Protein AF-A0A7S7RTU5-F1 (afdb_monomer_lite)

InterPro domains:
  IPR002178 PTS EIIA type-2 domain [PS51094] (1-67)
  IPR016152 Phosphotransferase/anion transporter [G3DSA:3.40.930.10] (1-68)
  IPR016152 Phosphotransferase/anion transporter [SSF55804] (5-66)

Organism: NCBI:txid2779519

Foldseek 3Di:
DDADLFFDDDPPDTHGDDDDDDDDPVCVVVVVVVVVLLCVQVVDPVLVVLLNPDPDPVSNVVSSVVSSVVSVVD

Sequence (74 aa):
MAVGSRPIPWSSQSVSLILLIGINEDSRREFKLLFDVLFRVLRSRANVRQLIRADSYETMVGLLESMVIKASSA

Radius of gyration: 13.26 Å; chains: 1; bounding box: 35×29×26 Å

Secondary structure (DSSP, 8-state):
-B--SSPEEETTEEES-B------GGGHHHHHHHHHHHHHHHT-HHHHHHHTT-SSHHHHHHHHHHHHHHHH--

Structure (mmCIF, N/CA/C/O backbone):
data_AF-A0A7S7RTU5-F1
#
_entry.id   AF-A0A7S7RTU5-F1
#
loop_
_atom_site.group_PDB
_atom_site.id
_atom_site.type_symbol
_atom_site.label_atom_id
_atom_site.label_alt_id
_atom_site.label_comp_id
_atom_site.label_asym_id
_atom_site.label_entity_id
_atom_site.label_seq_id
_atom_site.pdbx_PDB_ins_code
_atom_site.Cartn_x
_atom_site.Cartn_y
_atom_site.Cartn_z
_atom_site.occupancy
_atom_site.B_iso_or_equiv
_atom_site.auth_seq_id
_atom_site.auth_comp_id
_atom_site.auth_asym_id
_atom_site.auth_atom_id
_atom_site.pdbx_PDB_model_num
ATOM 1 N N . MET A 1 1 ? 0.791 2.073 -11.738 1.00 55.12 1 MET A N 1
ATOM 2 C CA . MET A 1 1 ? -0.301 1.637 -10.836 1.00 55.12 1 MET A CA 1
ATOM 3 C C . MET A 1 1 ? -1.622 1.891 -11.540 1.00 55.12 1 MET A C 1
ATOM 5 O O . MET A 1 1 ? -1.726 2.930 -12.176 1.00 55.12 1 MET A O 1
ATOM 9 N N . ALA A 1 2 ? -2.580 0.965 -11.494 1.00 54.91 2 ALA A N 1
ATOM 10 C CA . ALA A 1 2 ? -3.882 1.128 -12.146 1.00 54.91 2 ALA A CA 1
ATOM 11 C C . ALA A 1 2 ? -5.001 0.897 -11.123 1.00 54.91 2 ALA A C 1
ATOM 13 O O . ALA A 1 2 ? -4.967 -0.096 -10.396 1.00 54.91 2 ALA A O 1
ATOM 14 N N . VAL A 1 3 ? -5.973 1.810 -11.064 1.00 59.97 3 VAL A N 1
ATOM 15 C CA . VAL A 1 3 ? -7.163 1.680 -10.210 1.00 59.97 3 VAL A CA 1
ATOM 16 C C . VAL A 1 3 ? -8.348 1.348 -11.098 1.00 59.97 3 VAL A C 1
ATOM 18 O O . VAL A 1 3 ? -8.731 2.139 -11.957 1.00 59.97 3 VAL A O 1
ATOM 21 N N . GLY A 1 4 ? -8.918 0.162 -10.907 1.00 59.94 4 GLY A N 1
ATOM 22 C CA . GLY A 1 4 ? -10.176 -0.197 -11.545 1.00 59.94 4 GLY A CA 1
ATOM 23 C C . GLY A 1 4 ? -11.332 0.507 -10.842 1.00 59.94 4 GLY A C 1
ATOM 24 O O . GLY A 1 4 ? -11.466 0.414 -9.625 1.00 59.94 4 GLY A O 1
ATOM 25 N N . SER A 1 5 ? -12.208 1.163 -11.601 1.00 63.28 5 SER A N 1
ATOM 26 C CA . SER A 1 5 ? -13.451 1.751 -11.078 1.00 63.28 5 SER A CA 1
ATOM 27 C C . SER A 1 5 ? -14.451 0.696 -10.584 1.00 63.28 5 SER A C 1
ATOM 29 O O . SER A 1 5 ? -15.398 1.013 -9.863 1.00 63.28 5 SER A O 1
ATOM 31 N N . ARG A 1 6 ? -14.240 -0.574 -10.948 1.00 73.06 6 ARG A N 1
ATOM 32 C CA . ARG A 1 6 ? -14.964 -1.738 -10.434 1.00 73.06 6 ARG A CA 1
ATOM 33 C C . ARG A 1 6 ? -13.972 -2.847 -10.083 1.00 73.06 6 ARG A C 1
ATOM 35 O O . ARG A 1 6 ? -12.959 -2.970 -10.776 1.00 73.06 6 ARG A O 1
ATOM 42 N N . PRO A 1 7 ? -14.257 -3.661 -9.050 1.00 78.50 7 PRO A N 1
ATOM 43 C CA . PRO A 1 7 ? -13.460 -4.843 -8.768 1.00 78.50 7 PRO A CA 1
ATOM 44 C C . PRO A 1 7 ? -13.398 -5.744 -10.003 1.00 78.50 7 PRO A C 1
ATOM 46 O O . PRO A 1 7 ? -14.426 -6.029 -10.621 1.00 78.50 7 PRO A O 1
ATOM 49 N N . ILE A 1 8 ? -12.198 -6.184 -10.361 1.00 83.06 8 ILE A N 1
ATOM 50 C CA . ILE A 1 8 ? -11.976 -7.097 -11.478 1.00 83.06 8 ILE A CA 1
ATOM 51 C C . ILE A 1 8 ? -12.135 -8.529 -10.947 1.00 83.06 8 ILE A C 1
ATOM 53 O O . ILE A 1 8 ? -11.542 -8.851 -9.910 1.00 83.06 8 ILE A O 1
ATOM 57 N N . PRO A 1 9 ? -12.910 -9.402 -11.616 1.00 84.19 9 PRO A N 1
ATOM 58 C CA . PRO A 1 9 ? -12.926 -10.823 -11.296 1.00 84.19 9 PRO A CA 1
ATOM 59 C C . PRO A 1 9 ? -11.532 -11.419 -11.524 1.00 84.19 9 PRO A C 1
ATOM 61 O O . PRO A 1 9 ? -11.012 -11.388 -12.637 1.00 84.19 9 PRO A O 1
ATOM 64 N N . TRP A 1 10 ? -10.923 -11.960 -10.472 1.00 86.06 10 TRP A N 1
ATOM 65 C CA . TRP A 1 10 ? -9.620 -12.613 -10.513 1.00 86.06 10 TRP A CA 1
ATOM 66 C C . TRP A 1 10 ? -9.743 -14.019 -9.931 1.00 86.06 10 TRP A C 1
ATOM 68 O O . TRP A 1 10 ? -9.641 -14.232 -8.720 1.00 86.06 10 TRP A O 1
ATOM 78 N N . SER A 1 11 ? -9.974 -14.994 -10.812 1.00 87.62 11 SER A N 1
ATOM 79 C CA . SER A 1 11 ? -10.309 -16.365 -10.415 1.00 87.62 11 SER A CA 1
ATOM 80 C C . SER A 1 11 ? -11.530 -16.376 -9.474 1.00 87.62 11 SER A C 1
ATOM 82 O O . SER A 1 11 ? -12.594 -15.897 -9.860 1.00 87.62 11 SER A O 1
ATOM 84 N N . SER A 1 12 ? -11.398 -16.875 -8.242 1.00 90.00 12 SER A N 1
ATOM 85 C CA . SER A 1 12 ? -12.473 -16.938 -7.242 1.00 90.00 12 SER A CA 1
ATOM 86 C C . SER A 1 12 ? -12.639 -15.672 -6.390 1.00 90.00 12 SER A C 1
ATOM 88 O O . SER A 1 12 ? -13.491 -15.646 -5.502 1.00 90.00 12 SER A O 1
ATOM 90 N N . GLN A 1 13 ? -11.842 -14.623 -6.621 1.00 85.44 13 GLN A N 1
ATOM 91 C CA . GLN A 1 13 ? -11.874 -13.388 -5.832 1.00 85.44 13 GLN A CA 1
ATOM 92 C C . GLN A 1 13 ? -12.189 -12.162 -6.691 1.00 85.44 13 GLN A C 1
ATOM 94 O O . GLN A 1 13 ? -11.929 -12.130 -7.888 1.00 85.44 13 GLN A O 1
ATOM 99 N N . SER A 1 14 ? -12.749 -11.126 -6.069 1.00 83.50 14 SER A N 1
ATOM 100 C CA . SER A 1 14 ? -12.909 -9.805 -6.688 1.00 83.50 14 SER A CA 1
ATOM 101 C C . SER A 1 14 ? -11.811 -8.874 -6.187 1.00 83.50 14 SER A C 1
ATOM 103 O O . SER A 1 14 ? -11.684 -8.668 -4.979 1.00 83.50 14 SER A O 1
ATOM 105 N N . VAL A 1 15 ? -11.021 -8.312 -7.102 1.00 83.69 15 VAL A N 1
ATOM 106 C CA . VAL A 1 15 ? -9.839 -7.501 -6.778 1.00 83.69 15 VAL A CA 1
ATOM 107 C C . VAL A 1 15 ? -10.092 -6.038 -7.126 1.00 83.69 15 VAL A C 1
ATOM 109 O O . VAL A 1 15 ? -10.314 -5.701 -8.284 1.00 83.69 15 VAL A O 1
ATOM 112 N N . SER A 1 16 ? -10.028 -5.159 -6.125 1.00 82.31 16 SER A N 1
ATOM 113 C CA . SER A 1 16 ? -10.232 -3.708 -6.301 1.00 82.31 16 SER A CA 1
ATOM 114 C C . SER A 1 16 ? -8.936 -2.901 -6.382 1.00 82.31 16 SER A C 1
ATOM 116 O O . SER A 1 16 ? -8.973 -1.717 -6.698 1.00 82.31 16 SER A O 1
ATOM 118 N N . LEU A 1 17 ? -7.794 -3.509 -6.055 1.00 81.06 17 LEU A N 1
ATOM 119 C CA . LEU A 1 17 ? -6.501 -2.836 -6.022 1.00 81.06 17 LEU A CA 1
ATOM 120 C C . LEU A 1 17 ? -5.411 -3.796 -6.491 1.00 81.06 17 LEU A C 1
ATOM 122 O O . LEU A 1 17 ? -5.280 -4.892 -5.949 1.00 81.06 17 LEU A O 1
ATOM 126 N N . ILE A 1 18 ? -4.620 -3.361 -7.470 1.00 83.25 18 ILE A N 1
ATOM 127 C CA . ILE A 1 18 ? -3.447 -4.085 -7.959 1.00 83.25 18 ILE A CA 1
ATOM 128 C C . ILE A 1 18 ? -2.258 -3.132 -7.908 1.00 83.25 18 ILE A C 1
ATOM 130 O O . ILE A 1 18 ? -2.269 -2.062 -8.520 1.00 83.25 18 ILE A O 1
ATOM 134 N N . LEU A 1 19 ? -1.217 -3.540 -7.187 1.00 81.56 19 LEU A N 1
ATOM 135 C CA . LEU A 1 19 ? 0.051 -2.830 -7.132 1.00 81.56 19 LEU A CA 1
ATOM 136 C C . LEU A 1 19 ? 1.091 -3.609 -7.938 1.00 81.56 19 LEU A C 1
ATOM 138 O O . LEU A 1 19 ? 1.399 -4.755 -7.621 1.00 81.56 19 LEU A O 1
ATOM 142 N N . LEU A 1 20 ? 1.615 -2.976 -8.983 1.00 84.56 20 LEU A N 1
ATOM 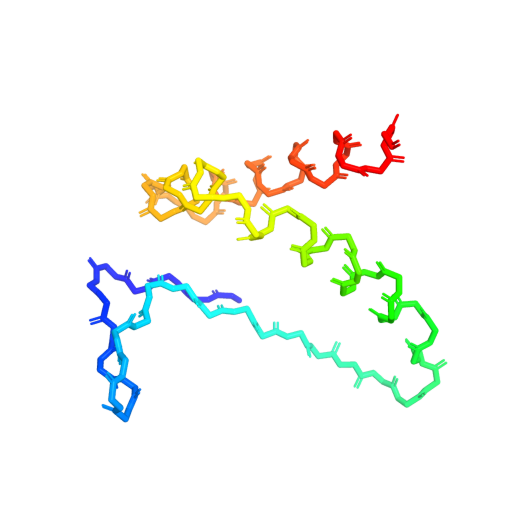143 C CA . LEU A 1 20 ? 2.683 -3.518 -9.818 1.00 84.56 20 LEU A CA 1
ATOM 144 C C . LEU A 1 20 ? 3.971 -2.777 -9.473 1.00 84.56 20 LEU A C 1
ATOM 146 O O . LEU A 1 20 ? 4.024 -1.554 -9.612 1.00 84.56 20 LEU A O 1
ATOM 150 N N . ILE A 1 21 ? 4.982 -3.513 -9.016 1.00 80.69 21 ILE A N 1
ATOM 151 C CA . ILE A 1 21 ? 6.285 -2.974 -8.620 1.00 80.69 21 ILE A CA 1
ATOM 152 C C . ILE A 1 21 ? 7.333 -3.623 -9.518 1.00 80.69 21 ILE A C 1
ATOM 154 O O . ILE A 1 21 ? 7.509 -4.840 -9.480 1.00 80.69 21 ILE A O 1
ATOM 158 N N . GLY A 1 22 ? 7.997 -2.817 -10.344 1.00 81.56 22 GLY A N 1
ATOM 159 C CA . GLY A 1 22 ? 9.158 -3.264 -11.107 1.00 81.56 22 GLY A CA 1
ATOM 160 C C . GLY A 1 22 ? 10.375 -3.329 -10.194 1.00 81.56 22 GLY A C 1
ATOM 161 O O . GLY A 1 22 ? 10.624 -2.383 -9.449 1.00 81.56 22 GLY A O 1
ATOM 162 N N . ILE A 1 23 ? 11.112 -4.437 -10.246 1.00 80.75 23 ILE A N 1
ATOM 163 C CA . ILE A 1 23 ? 12.353 -4.607 -9.492 1.00 80.75 23 ILE A CA 1
ATOM 164 C C . ILE A 1 23 ? 13.475 -5.085 -10.404 1.00 80.75 23 ILE A C 1
ATOM 166 O O . ILE A 1 23 ? 13.268 -5.876 -11.322 1.00 80.75 23 ILE A O 1
ATOM 170 N N . ASN A 1 24 ? 14.664 -4.593 -10.108 1.00 84.12 24 ASN A N 1
ATOM 171 C CA . ASN A 1 24 ? 15.954 -5.034 -10.604 1.00 84.12 24 ASN A CA 1
ATOM 172 C C . ASN A 1 24 ? 16.547 -6.064 -9.627 1.00 84.12 24 ASN A C 1
ATOM 174 O O . ASN A 1 24 ? 16.323 -5.984 -8.418 1.00 84.12 24 ASN A O 1
ATOM 178 N N . GLU A 1 25 ? 17.283 -7.047 -10.153 1.00 80.75 25 GLU A N 1
ATOM 179 C CA . GLU A 1 25 ? 17.798 -8.191 -9.381 1.00 80.75 25 GLU A CA 1
ATOM 180 C C . GLU A 1 25 ? 18.690 -7.756 -8.206 1.00 80.75 25 GLU A C 1
ATOM 182 O O . GLU A 1 25 ? 18.584 -8.294 -7.100 1.00 80.75 25 GLU A O 1
ATOM 187 N N . ASP A 1 26 ? 19.458 -6.686 -8.409 1.00 85.75 26 ASP A N 1
ATOM 188 C CA . ASP A 1 26 ? 20.350 -6.105 -7.404 1.00 85.75 26 ASP A CA 1
ATOM 189 C C . ASP A 1 26 ? 19.614 -5.417 -6.240 1.00 85.75 26 ASP A C 1
ATOM 191 O O . ASP A 1 26 ? 20.202 -5.195 -5.186 1.00 85.75 26 ASP A O 1
ATOM 195 N N . SER A 1 27 ? 18.321 -5.099 -6.387 1.00 82.06 27 SER A N 1
ATOM 196 C CA . SER A 1 27 ? 17.545 -4.313 -5.409 1.00 82.06 27 SER A CA 1
ATOM 197 C C . SER A 1 27 ? 16.567 -5.151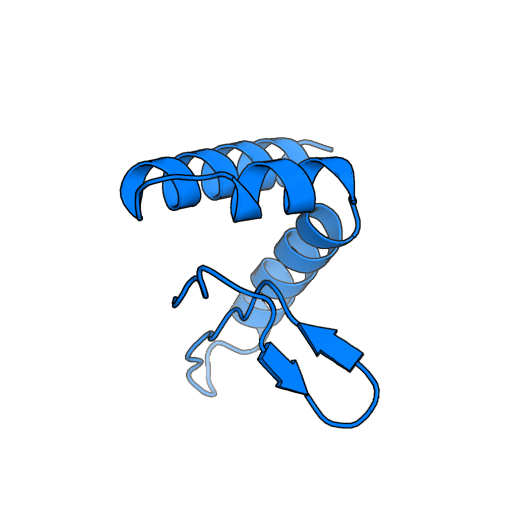 -4.579 1.00 82.06 27 SER A C 1
ATOM 199 O O . SER A 1 27 ? 15.553 -4.667 -4.064 1.00 82.06 27 SER A O 1
ATOM 201 N N . ARG A 1 28 ? 16.846 -6.453 -4.434 1.00 82.50 28 ARG A N 1
ATOM 202 C CA . ARG A 1 28 ? 15.981 -7.396 -3.704 1.00 82.50 28 ARG A CA 1
ATOM 203 C C . ARG A 1 28 ? 15.775 -7.008 -2.236 1.00 82.50 28 ARG A C 1
ATOM 205 O O . ARG A 1 28 ? 14.704 -7.263 -1.679 1.00 82.50 28 ARG A O 1
ATOM 212 N N . ARG A 1 29 ? 16.789 -6.426 -1.588 1.00 85.25 29 ARG A N 1
ATOM 213 C CA . ARG A 1 29 ? 16.722 -6.038 -0.170 1.00 85.25 29 ARG A CA 1
ATOM 214 C C . ARG A 1 29 ? 15.808 -4.831 0.021 1.00 85.25 29 ARG A C 1
ATOM 216 O O . ARG A 1 29 ? 14.941 -4.851 0.891 1.00 85.25 29 ARG A O 1
ATOM 223 N N . GLU A 1 30 ? 15.971 -3.824 -0.820 1.00 84.12 30 GLU A N 1
ATOM 224 C CA . GLU A 1 30 ? 15.181 -2.597 -0.856 1.00 84.12 30 GLU A CA 1
ATOM 225 C C . GLU A 1 30 ? 13.722 -2.924 -1.174 1.00 84.12 30 GLU A C 1
ATOM 227 O O . GLU A 1 30 ? 12.814 -2.440 -0.498 1.00 84.12 30 GLU A O 1
ATOM 232 N N . PHE A 1 31 ? 13.491 -3.838 -2.123 1.00 85.56 31 PHE A N 1
ATOM 233 C CA . PHE A 1 31 ? 12.153 -4.341 -2.408 1.00 85.56 31 PHE A CA 1
ATOM 234 C C . PHE A 1 31 ? 11.518 -5.002 -1.190 1.00 85.56 31 PHE A C 1
ATOM 236 O O . PHE A 1 31 ? 10.358 -4.734 -0.896 1.00 85.56 31 PHE A O 1
ATOM 243 N N . LYS A 1 32 ? 12.255 -5.852 -0.467 1.00 87.06 32 LYS A N 1
ATOM 244 C CA . LYS A 1 32 ? 11.711 -6.503 0.727 1.00 87.06 32 LYS A CA 1
ATOM 245 C C . LYS A 1 32 ? 11.264 -5.475 1.768 1.00 87.06 32 LYS A C 1
ATOM 247 O O . LYS A 1 32 ? 10.180 -5.623 2.324 1.00 87.06 32 LYS A O 1
ATOM 252 N N . LEU A 1 33 ? 12.059 -4.430 1.992 1.00 87.56 33 LEU A N 1
ATOM 253 C CA . LEU A 1 33 ? 11.707 -3.347 2.913 1.00 87.56 33 LEU A CA 1
ATOM 254 C C . LEU A 1 33 ? 10.442 -2.611 2.457 1.00 87.56 33 LEU A C 1
ATOM 256 O O . LEU A 1 33 ? 9.506 -2.452 3.240 1.00 87.56 33 LEU A O 1
ATOM 260 N N . LEU A 1 34 ? 10.381 -2.225 1.180 1.00 86.81 34 LEU A N 1
ATOM 261 C CA . LEU A 1 34 ? 9.210 -1.571 0.599 1.00 86.81 34 LEU A CA 1
ATOM 262 C C . LEU A 1 34 ? 7.962 -2.463 0.692 1.00 86.81 34 LEU A C 1
ATOM 264 O O . LEU A 1 34 ? 6.902 -2.010 1.123 1.00 86.81 34 LEU A O 1
ATOM 268 N N . PHE A 1 35 ? 8.089 -3.740 0.332 1.00 88.69 35 PHE A N 1
ATOM 269 C CA . PHE A 1 35 ? 7.007 -4.717 0.377 1.00 88.69 35 PHE A CA 1
ATOM 270 C C . PHE A 1 35 ? 6.480 -4.912 1.798 1.00 88.69 35 PHE A C 1
ATOM 272 O O . PHE A 1 35 ? 5.268 -4.904 1.997 1.00 88.69 35 PHE A O 1
ATOM 279 N N . ASP A 1 36 ? 7.362 -5.036 2.792 1.00 90.44 36 ASP A N 1
ATOM 280 C CA . ASP A 1 36 ? 6.963 -5.233 4.187 1.00 90.44 36 ASP A CA 1
ATOM 281 C C . ASP A 1 36 ? 6.168 -4.017 4.713 1.00 90.44 36 ASP A C 1
ATOM 283 O O . ASP A 1 36 ? 5.154 -4.185 5.401 1.00 90.44 36 ASP A O 1
ATOM 287 N N . VAL A 1 37 ? 6.556 -2.790 4.339 1.00 91.75 37 VAL A N 1
ATOM 288 C CA . VAL A 1 37 ? 5.816 -1.565 4.696 1.00 91.75 37 VAL A CA 1
ATOM 289 C C . VAL A 1 37 ? 4.470 -1.495 3.974 1.00 91.75 37 VAL A C 1
ATOM 291 O O . VAL A 1 37 ? 3.434 -1.283 4.611 1.00 91.75 37 VAL A O 1
ATOM 294 N N . LEU A 1 38 ? 4.449 -1.740 2.663 1.00 91.56 38 LEU A N 1
ATOM 295 C CA . LEU A 1 38 ? 3.214 -1.766 1.879 1.00 91.56 38 LEU A CA 1
ATOM 296 C C . LEU A 1 38 ? 2.244 -2.829 2.396 1.00 91.56 38 LEU A C 1
ATOM 298 O O . LEU A 1 38 ? 1.056 -2.558 2.545 1.00 91.56 38 LEU A O 1
ATOM 302 N N . PHE A 1 39 ? 2.735 -4.016 2.748 1.00 90.44 39 PHE A N 1
ATOM 303 C CA . PHE A 1 39 ? 1.922 -5.083 3.318 1.00 90.44 39 PHE A CA 1
ATOM 304 C C . PHE A 1 39 ? 1.279 -4.654 4.642 1.00 90.44 39 PHE A C 1
ATOM 306 O O . PHE A 1 39 ? 0.086 -4.880 4.855 1.00 90.44 39 PHE A O 1
ATOM 313 N N . ARG A 1 40 ? 2.026 -3.977 5.526 1.00 91.44 40 ARG A N 1
ATOM 314 C CA . ARG A 1 40 ? 1.475 -3.417 6.774 1.00 91.44 40 ARG A CA 1
ATOM 315 C C . ARG A 1 40 ? 0.358 -2.413 6.495 1.00 91.44 40 ARG A C 1
ATOM 317 O O . ARG A 1 40 ? -0.700 -2.521 7.114 1.00 91.44 40 ARG A O 1
ATOM 324 N N . VAL A 1 41 ? 0.575 -1.493 5.555 1.00 93.19 41 VAL A N 1
ATOM 325 C CA . VAL A 1 41 ? -0.413 -0.481 5.151 1.00 93.19 41 VAL A CA 1
ATOM 326 C C . VAL A 1 41 ? -1.668 -1.135 4.570 1.00 93.19 41 VAL A C 1
ATOM 328 O O . VAL A 1 41 ? -2.778 -0.805 4.992 1.00 93.19 41 VAL A O 1
ATOM 331 N N . LEU A 1 42 ? -1.505 -2.079 3.643 1.00 90.94 42 LEU A N 1
ATOM 332 C CA . LEU A 1 42 ? -2.595 -2.676 2.869 1.00 90.94 42 LEU A CA 1
ATOM 333 C C . LEU A 1 42 ? -3.377 -3.756 3.629 1.00 90.94 42 LEU A C 1
ATOM 335 O O . LEU A 1 42 ? -4.516 -4.041 3.267 1.00 90.94 42 LEU A O 1
ATOM 339 N N . ARG A 1 43 ? -2.847 -4.314 4.728 1.00 90.69 43 ARG A N 1
ATOM 340 C CA . ARG A 1 43 ? -3.632 -5.209 5.605 1.00 90.69 43 ARG A CA 1
ATOM 341 C C . ARG A 1 43 ? -4.810 -4.484 6.273 1.00 90.69 43 ARG A C 1
ATOM 343 O O . ARG A 1 43 ? -5.792 -5.118 6.662 1.00 90.69 43 ARG A O 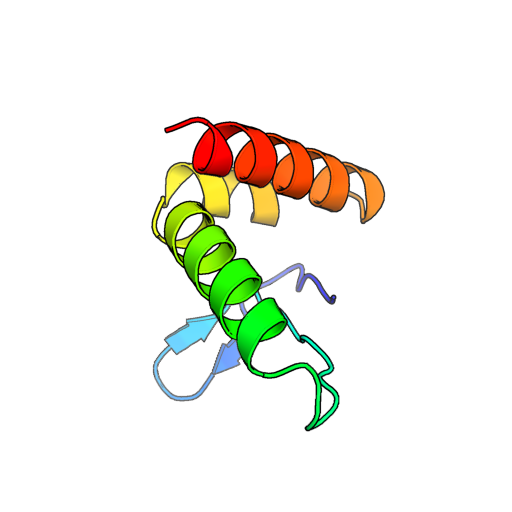1
ATOM 350 N N . SER A 1 44 ? -4.725 -3.162 6.437 1.00 91.94 44 SER A N 1
ATOM 351 C CA . SER A 1 44 ? -5.798 -2.365 7.030 1.00 91.94 44 SER A CA 1
ATOM 352 C C . SER A 1 44 ? -6.937 -2.161 6.032 1.00 91.94 44 SER A C 1
ATOM 354 O O . SER A 1 44 ? -6.812 -1.427 5.051 1.00 91.94 44 SER A O 1
ATOM 356 N N . ARG A 1 45 ? -8.111 -2.731 6.337 1.00 89.69 45 ARG 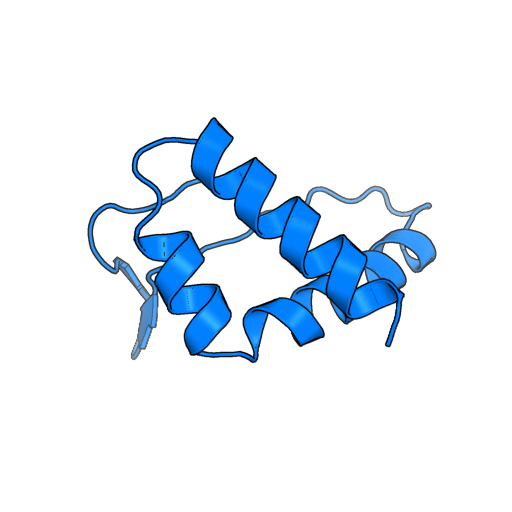A N 1
ATOM 357 C CA . ARG A 1 45 ? -9.340 -2.482 5.560 1.00 89.69 45 ARG A CA 1
ATOM 358 C C . ARG A 1 45 ? -9.690 -0.993 5.481 1.00 89.69 45 ARG A C 1
ATOM 360 O O . ARG A 1 45 ? -10.289 -0.571 4.498 1.00 89.69 45 ARG A O 1
ATOM 367 N N . ALA A 1 46 ? -9.358 -0.203 6.505 1.00 92.56 46 ALA A N 1
ATOM 368 C CA . ALA A 1 46 ? -9.611 1.237 6.501 1.00 92.56 46 ALA A CA 1
ATOM 369 C C . ALA A 1 46 ? -8.738 1.955 5.462 1.00 92.56 46 ALA A C 1
ATOM 371 O O . ALA A 1 46 ? -9.268 2.739 4.677 1.00 92.56 46 ALA A O 1
ATOM 372 N N . ASN A 1 47 ? -7.451 1.605 5.401 1.00 93.19 47 ASN A N 1
ATOM 373 C CA . ASN A 1 47 ? -6.510 2.154 4.426 1.00 93.19 47 ASN A CA 1
ATOM 374 C C . ASN A 1 47 ? -6.928 1.781 3.001 1.00 93.19 47 ASN A C 1
ATOM 376 O O . ASN A 1 47 ? -7.057 2.652 2.148 1.00 93.19 47 ASN A O 1
ATOM 380 N N . VAL A 1 48 ? -7.251 0.504 2.762 1.00 90.25 48 VAL A N 1
ATOM 381 C CA . VAL A 1 48 ? -7.712 0.039 1.442 1.00 90.25 48 VAL A CA 1
ATOM 382 C C . VAL A 1 48 ? -8.982 0.774 1.011 1.00 90.25 48 VAL A C 1
ATOM 384 O O . VAL A 1 48 ? -9.065 1.220 -0.127 1.00 90.25 48 VAL A O 1
ATOM 387 N N . ARG A 1 49 ? -9.955 0.970 1.914 1.00 91.00 49 ARG A N 1
ATOM 388 C CA . ARG A 1 49 ? -11.178 1.734 1.607 1.00 91.00 49 ARG A CA 1
ATOM 389 C C . ARG A 1 49 ? -10.909 3.193 1.249 1.00 91.00 49 ARG A C 1
ATOM 391 O O . ARG A 1 49 ? -11.662 3.745 0.457 1.00 91.00 49 ARG A O 1
ATOM 398 N N . GLN A 1 50 ? -9.900 3.820 1.849 1.00 92.56 50 GLN A N 1
ATOM 399 C CA . GLN A 1 50 ? -9.503 5.180 1.482 1.00 92.56 50 GLN A CA 1
ATOM 400 C C . GLN A 1 50 ? -8.839 5.201 0.103 1.00 92.56 50 GLN A C 1
ATOM 402 O O . GLN A 1 50 ? -9.216 6.021 -0.725 1.00 92.56 50 GLN A O 1
ATOM 407 N N . LEU A 1 51 ? -7.939 4.254 -0.178 1.00 91.31 51 LEU A N 1
ATOM 408 C CA . LEU A 1 51 ? -7.244 4.164 -1.466 1.00 91.31 51 LEU A CA 1
ATOM 409 C C . LEU A 1 51 ? -8.202 3.922 -2.642 1.00 91.31 51 LEU A C 1
ATOM 411 O O . LEU A 1 51 ? -8.107 4.614 -3.647 1.00 91.31 51 LEU A O 1
ATOM 415 N N . ILE A 1 52 ? -9.170 3.005 -2.516 1.00 89.88 52 ILE A N 1
ATOM 416 C CA . ILE A 1 52 ? -10.139 2.716 -3.598 1.00 89.88 52 ILE A CA 1
ATOM 417 C C . ILE A 1 52 ? -11.155 3.844 -3.840 1.00 89.88 52 ILE A C 1
ATOM 419 O O . ILE A 1 52 ? -11.895 3.794 -4.817 1.00 89.88 52 ILE A O 1
ATOM 423 N N . ARG A 1 53 ? -11.261 4.808 -2.917 1.00 90.56 53 ARG A N 1
ATOM 424 C CA . ARG A 1 53 ? -12.159 5.969 -3.031 1.00 90.56 53 ARG A CA 1
ATOM 425 C C . ARG A 1 53 ? -11.458 7.201 -3.593 1.00 90.56 53 ARG A C 1
ATOM 427 O O . ARG A 1 53 ? -12.130 8.207 -3.795 1.00 90.56 53 ARG A O 1
ATOM 434 N N . ALA A 1 54 ? -10.144 7.138 -3.801 1.00 90.19 54 ALA A N 1
ATOM 435 C CA . ALA A 1 54 ? -9.417 8.207 -4.458 1.00 90.19 54 ALA A CA 1
ATOM 436 C C . ALA A 1 54 ? -9.946 8.386 -5.887 1.00 90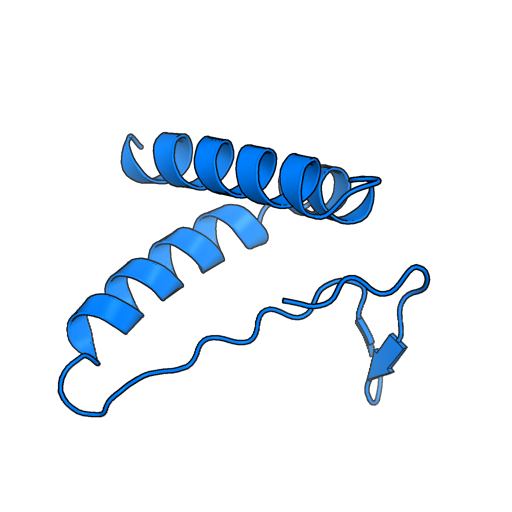.19 54 ALA A C 1
ATOM 438 O O . ALA A 1 54 ? -10.121 7.423 -6.632 1.00 90.19 54 ALA A O 1
ATOM 439 N N . ASP A 1 55 ? -10.222 9.633 -6.235 1.00 87.31 55 ASP A N 1
ATOM 440 C CA . ASP A 1 55 ? -10.797 10.066 -7.506 1.00 87.31 55 ASP A CA 1
ATOM 441 C C . ASP A 1 55 ? -9.738 10.378 -8.569 1.00 87.31 55 ASP A C 1
ATOM 443 O O . ASP A 1 55 ? -10.043 10.414 -9.760 1.00 87.31 55 ASP A O 1
ATOM 447 N N . SER A 1 56 ? -8.491 10.566 -8.143 1.00 87.38 56 SER A N 1
ATOM 448 C CA . SER A 1 56 ? -7.345 10.831 -9.001 1.00 87.38 56 SER A CA 1
ATOM 449 C C . SER A 1 56 ? -6.129 10.007 -8.591 1.00 87.38 56 SER A C 1
ATOM 451 O O . SER A 1 56 ? -6.032 9.473 -7.476 1.00 87.38 56 SER A O 1
ATOM 453 N N . TYR A 1 57 ? -5.177 9.919 -9.516 1.00 84.75 57 TYR A N 1
ATOM 454 C CA . TYR A 1 57 ? -3.894 9.287 -9.259 1.00 84.75 57 TYR A CA 1
ATOM 455 C C . TYR A 1 57 ? -3.125 10.017 -8.151 1.00 84.75 57 TYR A C 1
ATOM 457 O O . TYR A 1 57 ? -2.605 9.384 -7.235 1.00 84.75 57 TYR A O 1
ATOM 465 N N . GLU A 1 58 ? -3.120 11.346 -8.193 1.00 90.75 58 GLU A N 1
ATOM 466 C CA . GLU A 1 58 ? -2.441 12.225 -7.246 1.00 90.75 58 GLU A CA 1
ATOM 467 C C . GLU A 1 58 ? -3.006 12.062 -5.832 1.00 90.75 58 GLU A C 1
ATOM 469 O O . GLU A 1 58 ? -2.245 11.849 -4.886 1.00 90.75 58 GLU A O 1
ATOM 474 N N . T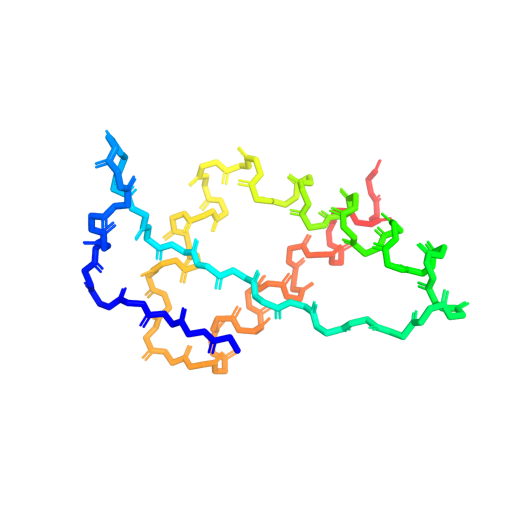HR A 1 59 ? -4.339 12.074 -5.687 1.00 91.94 59 THR A N 1
ATOM 475 C CA . THR A 1 59 ? -5.016 11.843 -4.399 1.00 91.94 59 THR A CA 1
ATOM 476 C C . THR A 1 59 ? -4.611 10.491 -3.818 1.00 91.94 59 THR A C 1
ATOM 478 O O . THR A 1 59 ? -4.278 10.371 -2.639 1.00 91.94 59 THR A O 1
ATOM 481 N N . MET A 1 60 ? -4.619 9.451 -4.650 1.00 90.56 60 MET A N 1
ATOM 482 C CA . MET A 1 60 ? -4.268 8.100 -4.235 1.00 90.56 60 MET A CA 1
ATOM 483 C C . MET A 1 60 ? -2.805 7.985 -3.793 1.00 90.56 60 MET A C 1
ATOM 485 O O . MET A 1 60 ? -2.533 7.361 -2.766 1.00 90.56 60 MET A O 1
ATOM 489 N N . VAL A 1 61 ? -1.869 8.556 -4.557 1.00 90.94 61 VAL A N 1
ATOM 490 C CA . VAL A 1 61 ? -0.438 8.538 -4.222 1.00 90.94 61 VAL A CA 1
ATOM 491 C C . VAL A 1 61 ? -0.197 9.283 -2.914 1.00 90.94 61 VAL A C 1
ATOM 493 O O . VAL A 1 61 ? 0.421 8.713 -2.020 1.00 90.94 61 VAL A O 1
ATOM 496 N N . GLY A 1 62 ? -0.774 10.475 -2.737 1.00 94.19 62 GLY A N 1
ATOM 497 C CA . GLY A 1 62 ? -0.637 11.234 -1.490 1.00 94.19 62 GLY A CA 1
ATOM 498 C C . GLY A 1 62 ? -1.198 10.495 -0.267 1.00 94.19 62 GLY A C 1
ATOM 499 O O . GLY A 1 62 ? -0.596 10.504 0.810 1.00 94.19 62 GLY A O 1
ATOM 500 N N . LEU A 1 63 ? -2.324 9.786 -0.424 1.00 94.31 63 LEU A N 1
ATOM 501 C CA . LEU A 1 63 ? -2.860 8.913 0.626 1.00 94.31 63 LEU A CA 1
ATOM 502 C C . LEU A 1 63 ? -1.894 7.770 0.957 1.00 94.31 63 LEU A C 1
ATOM 504 O O . LEU A 1 63 ? -1.626 7.520 2.134 1.00 94.31 63 LEU A O 1
ATOM 508 N N . LEU A 1 64 ? -1.364 7.087 -0.060 1.00 92.50 64 LEU A N 1
ATOM 509 C CA . LEU A 1 64 ? -0.435 5.973 0.120 1.00 92.50 64 LEU A CA 1
ATOM 510 C C . LEU A 1 64 ? 0.864 6.427 0.797 1.00 92.50 64 LEU A C 1
ATOM 512 O O . LEU A 1 64 ? 1.293 5.790 1.756 1.00 92.50 64 LEU A O 1
ATOM 516 N N . GLU A 1 65 ? 1.449 7.543 0.363 1.00 93.06 65 GLU A N 1
ATOM 517 C CA . GLU A 1 65 ? 2.643 8.143 0.969 1.00 93.06 65 GLU A CA 1
ATOM 518 C C . GLU A 1 65 ? 2.412 8.481 2.443 1.00 93.06 65 GLU A C 1
ATOM 520 O O . GLU A 1 65 ? 3.193 8.074 3.305 1.00 93.06 65 GLU A O 1
ATOM 525 N N . SER A 1 66 ? 1.293 9.140 2.766 1.00 94.88 66 SER A N 1
ATOM 526 C CA . SER A 1 66 ? 0.932 9.452 4.155 1.00 94.88 66 SER A CA 1
ATOM 527 C C . SER A 1 66 ? 0.825 8.190 5.019 1.00 94.88 66 SER A C 1
ATOM 529 O O . SER A 1 66 ? 1.293 8.163 6.161 1.00 94.88 66 SER A O 1
ATOM 531 N N . MET A 1 67 ? 0.230 7.121 4.481 1.00 94.62 67 MET A N 1
ATOM 532 C CA . MET A 1 67 ? 0.106 5.840 5.180 1.00 94.62 67 MET A CA 1
ATOM 533 C C . MET A 1 67 ? 1.459 5.147 5.370 1.00 94.62 67 MET A C 1
ATOM 535 O O . MET A 1 67 ? 1.709 4.600 6.443 1.00 94.62 67 MET A O 1
ATOM 539 N N . VAL A 1 68 ? 2.329 5.180 4.359 1.00 92.00 68 VAL A N 1
ATOM 540 C CA . VAL A 1 68 ? 3.686 4.613 4.400 1.00 92.00 68 VAL A CA 1
ATOM 541 C C . VAL A 1 68 ? 4.549 5.335 5.436 1.00 92.00 68 VAL A C 1
ATOM 543 O O . VAL A 1 68 ? 5.197 4.673 6.248 1.00 92.00 68 VAL A O 1
ATOM 546 N N . ILE A 1 69 ? 4.504 6.670 5.482 1.00 92.06 69 ILE A N 1
ATOM 547 C CA . ILE A 1 69 ? 5.228 7.480 6.477 1.00 92.06 69 ILE A CA 1
ATOM 548 C C . ILE A 1 69 ? 4.774 7.114 7.895 1.00 92.06 69 ILE A C 1
ATOM 550 O O . ILE A 1 69 ? 5.599 6.827 8.765 1.00 92.06 69 ILE A O 1
ATOM 554 N N . LYS A 1 70 ? 3.456 7.041 8.123 1.00 89.62 70 LYS A N 1
ATOM 555 C CA . LYS A 1 70 ? 2.892 6.624 9.417 1.00 89.62 70 LYS A CA 1
ATOM 556 C C . LYS A 1 70 ? 3.317 5.208 9.805 1.00 89.62 70 LYS A C 1
ATOM 558 O O . LYS A 1 70 ? 3.688 4.985 10.950 1.00 89.62 70 LYS A O 1
ATOM 563 N N . ALA A 1 71 ? 3.287 4.264 8.865 1.00 86.19 71 ALA A N 1
ATOM 564 C CA . ALA A 1 71 ? 3.638 2.864 9.112 1.00 86.19 71 ALA A CA 1
ATOM 565 C C . ALA A 1 71 ? 5.145 2.623 9.306 1.00 86.19 71 ALA A C 1
ATOM 567 O O . ALA A 1 71 ? 5.518 1.581 9.837 1.00 86.19 71 ALA A O 1
ATOM 568 N N . SER A 1 72 ? 5.991 3.559 8.872 1.00 77.19 72 SER A N 1
ATOM 569 C CA . SER A 1 72 ? 7.445 3.518 9.078 1.00 77.19 72 SER A CA 1
ATOM 570 C C . SER A 1 72 ? 7.871 4.134 10.415 1.00 77.19 72 SER A C 1
ATOM 572 O O . SER A 1 72 ? 8.992 3.917 10.859 1.00 77.19 72 SER A O 1
ATOM 574 N N . SER A 1 73 ? 6.975 4.896 11.051 1.00 71.75 73 SER A N 1
ATOM 575 C CA . SER A 1 73 ? 7.196 5.574 12.337 1.00 71.75 73 SER A CA 1
ATOM 576 C C . SER A 1 73 ? 6.694 4.762 13.544 1.00 71.75 73 SER A C 1
ATOM 578 O O . SER A 1 73 ? 6.760 5.250 14.671 1.00 71.75 73 SER A O 1
ATOM 580 N N . ALA A 1 74 ? 6.148 3.564 13.303 1.00 56.19 74 ALA A N 1
ATOM 581 C CA . ALA A 1 74 ? 5.500 2.678 14.271 1.00 56.19 74 ALA A CA 1
ATOM 582 C C . ALA A 1 74 ? 6.168 1.297 14.295 1.00 56.19 74 ALA A C 1
ATOM 584 O O . ALA A 1 74 ? 6.290 0.734 15.403 1.00 56.19 74 ALA A O 1
#

pLDDT: mean 85.0, std 9.37, range [54.91, 94.88]